Protein AF-M9YRD1-F1 (afdb_monomer)

Foldseek 3Di:
DDDDDDDPPPDDPPPPPDPVQKDWAPWDWDADPQWIKTKTKIWGQDQAWFAKKKWKKFFDDPRDRPDIDIDMDGGAGHGRMDMGIGTDPDRRGDDMDTPDIDTDDPVPPPDDPDDDD

Sequence (117 aa):
MPRILILAIMAICSMETRAEEVRLRNMELITINHQVYLQGTALNVSGRPLPTVFIDFAILKDGKVAANQTVEAHAVDPGQAWRIWLPIATKAADGFRVDRIGMTSPSLLVGDSTTKR

Secondary structure (DSSP, 8-state):
-----------------S-TTEEEEEEEEEEETTEEEEEEEEEE-SSS-EEEEEEEEEEEETTEEEEEEEEEEEEE-TT-EEEEEEEE-STT--EEEEEEEEEE-GGG---------

Mean predicted aligned error: 11.86 Å

Organism: NCBI:txid1283331

Solvent-accessible surface area (backbone atoms only — not comparable to full-atom values): 7435 Å² total; per-residue (Å²): 135,86,86,81,81,82,80,80,81,80,79,79,80,76,80,78,76,87,50,79,44,54,47,77,44,79,73,45,81,45,76,54,96,94,40,40,29,44,35,29,35,40,27,30,64,29,96,50,70,37,57,31,39,40,41,33,32,37,34,19,35,96,91,35,82,72,46,77,48,74,51,78,50,63,68,40,41,54,70,40,67,49,78,44,78,41,80,44,87,60,83,78,57,76,49,71,46,81,75,46,75,50,67,54,68,83,82,77,75,72,79,78,91,73,88,84,135

Nearest PDB structures (foldseek):
  5x74-assembly1_A  TM=6.088E-01  e=2.472E-02  Homo sapiens
  4jvf-assembly1_B  TM=5.860E-01  e=3.792E-02  Homo sapiens
  5yaw-assembly1_B  TM=6.278E-01  e=4.221E-02  Homo sapiens
  7q9r-assembly1_BBB  TM=6.320E-01  e=6.475E-02  Homo sapiens
  5ml6-assembly1_B  TM=6.160E-01  e=1.887E-01  Homo sapiens

Radius of gyration: 20.68 Å; Cα contacts (8 Å, |Δi|>4): 214; chains: 1; bounding box: 32×85×57 Å

pLDDT: mean 80.61, std 21.37, range [39.66, 97.88]

InterPro domains:
  IPR047676 FxLYD domain [NF038353] (34-94)

Structure (mmCIF, N/CA/C/O backbone):
data_AF-M9YRD1-F1
#
_entry.id   AF-M9YRD1-F1
#
loop_
_atom_site.group_PDB
_atom_site.id
_atom_site.type_symbol
_atom_site.label_atom_id
_atom_site.label_alt_id
_atom_site.label_comp_id
_atom_site.label_asym_id
_atom_site.label_entity_id
_atom_site.label_seq_id
_atom_site.pdbx_PDB_ins_code
_atom_site.Cartn_x
_atom_site.Cartn_y
_atom_site.Cartn_z
_atom_site.occupancy
_atom_site.B_iso_or_equiv
_atom_site.auth_seq_id
_atom_site.auth_comp_id
_atom_site.auth_asym_id
_atom_site.auth_atom_id
_atom_site.pdbx_PDB_model_num
ATOM 1 N N . MET A 1 1 ? -16.850 -52.879 -2.582 1.00 39.66 1 MET A N 1
ATOM 2 C CA . MET A 1 1 ? -16.860 -51.952 -3.736 1.00 39.66 1 MET A CA 1
ATOM 3 C C . MET A 1 1 ? -16.588 -50.542 -3.217 1.00 39.66 1 MET A C 1
ATOM 5 O O . MET A 1 1 ? -17.178 -50.192 -2.199 1.00 39.66 1 MET A O 1
ATOM 9 N N . PRO A 1 2 ? -15.617 -49.807 -3.787 1.00 45.12 2 PRO A N 1
ATOM 10 C CA . PRO A 1 2 ? -14.999 -48.649 -3.140 1.00 45.12 2 PRO A CA 1
ATOM 11 C C . PRO A 1 2 ? -15.851 -47.374 -3.232 1.00 45.12 2 PRO A C 1
ATOM 13 O O . PRO A 1 2 ? -16.496 -47.107 -4.243 1.00 45.12 2 PRO A O 1
ATOM 16 N N . ARG A 1 3 ? -15.822 -46.588 -2.149 1.00 46.31 3 ARG A N 1
ATOM 17 C CA . ARG A 1 3 ? -16.407 -45.246 -2.033 1.00 46.31 3 ARG A CA 1
ATOM 18 C C . ARG A 1 3 ? -15.580 -44.265 -2.866 1.00 46.31 3 ARG A C 1
ATOM 20 O O . ARG A 1 3 ? -14.415 -44.040 -2.554 1.00 46.31 3 ARG A O 1
ATOM 27 N N . ILE A 1 4 ? -16.178 -43.686 -3.903 1.00 45.88 4 ILE A N 1
ATOM 28 C CA . ILE A 1 4 ? -15.557 -42.631 -4.709 1.00 45.88 4 ILE A CA 1
ATOM 29 C C . ILE A 1 4 ? -15.839 -41.294 -4.020 1.00 45.88 4 ILE A C 1
ATOM 31 O O . ILE A 1 4 ? -16.972 -40.819 -3.990 1.00 45.88 4 ILE A O 1
ATOM 35 N N . LEU A 1 5 ? -14.797 -40.718 -3.425 1.00 45.75 5 LEU A N 1
ATOM 36 C CA . LEU A 1 5 ? -14.786 -39.358 -2.901 1.00 45.75 5 LEU A CA 1
ATOM 37 C C . LEU A 1 5 ? -14.595 -38.401 -4.090 1.00 45.75 5 LEU A C 1
ATOM 39 O O . LEU A 1 5 ? -13.498 -38.302 -4.633 1.00 45.75 5 LEU A O 1
ATOM 43 N N . ILE A 1 6 ? -15.661 -37.731 -4.529 1.00 49.47 6 ILE A N 1
ATOM 44 C CA . ILE A 1 6 ? -15.577 -36.681 -5.554 1.00 49.47 6 ILE A CA 1
ATOM 45 C C . ILE A 1 6 ? -15.108 -35.399 -4.859 1.00 49.47 6 ILE A C 1
ATOM 47 O O . ILE A 1 6 ? -15.866 -34.754 -4.137 1.00 49.47 6 ILE A O 1
ATOM 51 N N . LEU A 1 7 ? -13.835 -35.052 -5.053 1.00 49.06 7 LEU A N 1
ATOM 52 C CA . LEU A 1 7 ? -13.249 -33.793 -4.603 1.00 49.06 7 LEU A CA 1
ATOM 53 C C . LEU A 1 7 ? -13.677 -32.690 -5.586 1.00 49.06 7 LEU A C 1
ATOM 55 O O . LEU A 1 7 ? -13.161 -32.606 -6.700 1.00 49.06 7 LEU A O 1
ATOM 59 N N . ALA A 1 8 ? -14.655 -31.869 -5.206 1.00 51.16 8 ALA A N 1
ATOM 60 C CA . ALA A 1 8 ? -15.053 -30.709 -5.994 1.00 51.16 8 ALA A CA 1
ATOM 61 C C . ALA A 1 8 ? -13.992 -29.608 -5.836 1.00 51.16 8 ALA A C 1
ATOM 63 O O . ALA A 1 8 ? -13.944 -28.913 -4.822 1.00 51.16 8 ALA A O 1
ATOM 64 N N . ILE A 1 9 ? -13.117 -29.465 -6.833 1.00 51.91 9 ILE A N 1
ATOM 65 C CA . ILE A 1 9 ? -12.179 -28.344 -6.927 1.00 51.91 9 ILE A CA 1
ATOM 66 C C . ILE A 1 9 ? -12.989 -27.122 -7.368 1.00 51.91 9 ILE A C 1
ATOM 68 O O . ILE A 1 9 ? -13.241 -26.910 -8.552 1.00 51.91 9 ILE A O 1
ATOM 72 N N . MET A 1 10 ? -13.449 -26.339 -6.394 1.00 50.72 10 MET A N 1
ATOM 73 C CA . MET A 1 10 ? -14.065 -25.039 -6.633 1.00 50.72 10 MET A CA 1
ATOM 74 C C . MET A 1 10 ? -12.938 -24.048 -6.959 1.00 50.72 10 MET A C 1
ATOM 76 O O . MET A 1 10 ? -12.269 -23.524 -6.071 1.00 50.72 10 MET A O 1
ATOM 80 N N . ALA A 1 11 ? -12.672 -23.864 -8.252 1.00 50.94 11 ALA A N 1
ATOM 81 C CA . ALA A 1 11 ? -11.725 -22.876 -8.744 1.00 50.94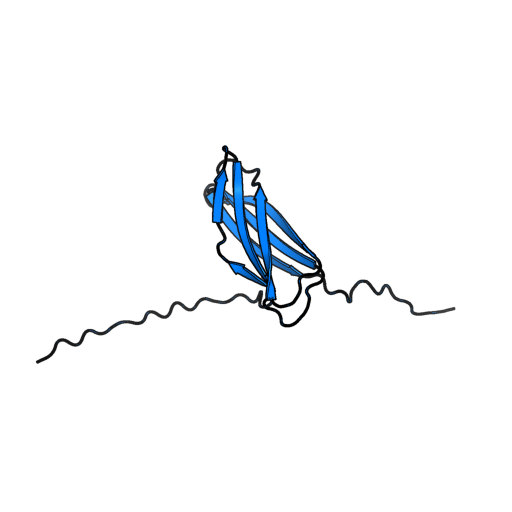 11 ALA A CA 1
ATOM 82 C C . ALA A 1 11 ? -12.260 -21.470 -8.435 1.00 50.94 11 ALA A C 1
ATOM 84 O O . ALA A 1 11 ? -13.216 -21.002 -9.051 1.00 50.94 11 ALA A O 1
ATOM 85 N N . ILE A 1 12 ? -11.651 -20.799 -7.459 1.00 52.44 12 ILE A N 1
ATOM 86 C CA . ILE A 1 12 ? -11.872 -19.374 -7.222 1.00 52.44 12 ILE A CA 1
ATOM 87 C C . ILE A 1 12 ? -11.152 -18.639 -8.356 1.00 52.44 12 ILE A C 1
ATOM 89 O O . ILE A 1 12 ? -9.928 -18.519 -8.355 1.00 52.44 12 ILE A O 1
ATOM 93 N N . CYS A 1 13 ? -11.908 -18.186 -9.357 1.00 40.62 13 CYS A N 1
ATOM 94 C CA . CYS A 1 13 ? -11.428 -17.214 -10.333 1.00 40.62 13 CYS A CA 1
ATOM 95 C C . CYS A 1 13 ? -11.156 -15.891 -9.606 1.00 40.62 13 CYS A C 1
ATOM 97 O O . CYS A 1 13 ? -12.056 -15.071 -9.431 1.00 40.62 13 CYS A O 1
ATOM 99 N N . SER A 1 14 ? -9.912 -15.680 -9.181 1.00 42.3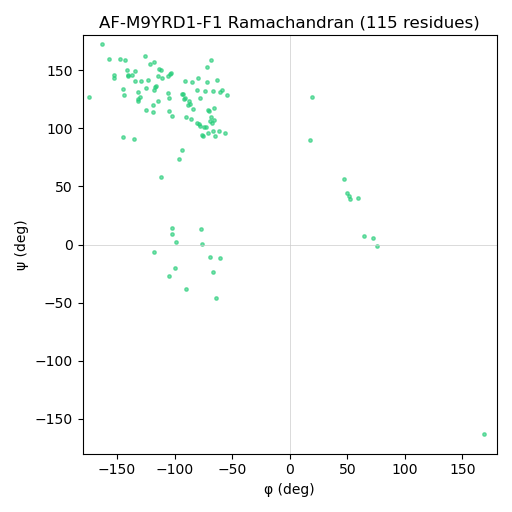1 14 SER A N 1
ATOM 100 C CA . SER A 1 14 ? -9.425 -14.352 -8.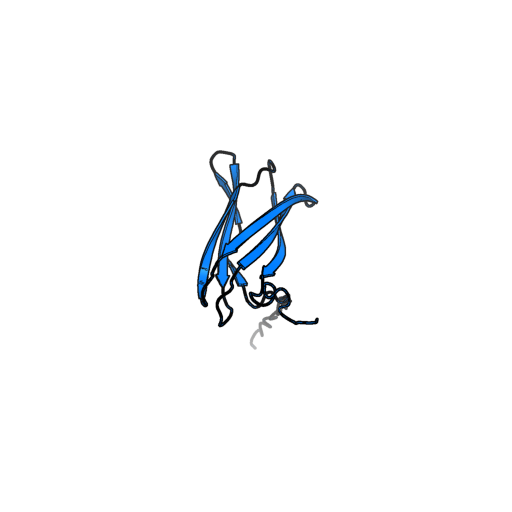819 1.00 42.31 14 SER A CA 1
ATOM 101 C C . SER A 1 14 ? -9.375 -13.509 -10.091 1.00 42.31 14 SER A C 1
ATOM 103 O O . SER A 1 14 ? -8.514 -13.709 -10.944 1.00 42.31 14 SER A O 1
ATOM 105 N N . MET A 1 15 ? -10.332 -12.597 -10.252 1.00 39.91 15 MET A N 1
ATOM 106 C CA . MET A 1 15 ? -10.266 -11.556 -11.275 1.00 39.91 15 MET A CA 1
ATOM 107 C C . MET A 1 15 ? -9.112 -10.610 -10.921 1.00 39.91 15 MET A C 1
ATOM 109 O O . MET A 1 15 ? -9.253 -9.736 -10.070 1.00 39.91 15 MET A O 1
ATOM 113 N N . GLU A 1 16 ? -7.955 -10.818 -11.547 1.00 40.44 16 GLU A N 1
ATOM 114 C CA . GLU A 1 16 ? -6.811 -9.910 -11.470 1.00 40.44 16 GLU A CA 1
ATOM 115 C C . GLU A 1 16 ? -7.135 -8.632 -12.257 1.00 40.44 16 GLU A C 1
ATOM 117 O O . GLU A 1 16 ? -7.004 -8.562 -13.479 1.00 40.44 16 GLU A O 1
ATOM 122 N N . THR A 1 17 ? -7.597 -7.595 -11.564 1.00 41.38 17 THR A N 1
ATOM 123 C CA . THR A 1 17 ? -7.657 -6.246 -12.127 1.00 41.38 17 THR A CA 1
ATOM 124 C C . THR A 1 17 ? -6.228 -5.719 -12.275 1.00 41.38 17 THR A C 1
ATOM 126 O O . THR A 1 17 ? -5.494 -5.565 -11.301 1.00 41.38 17 THR A O 1
ATOM 129 N N . ARG A 1 18 ? -5.810 -5.495 -13.527 1.00 46.12 18 ARG A N 1
ATOM 130 C CA . ARG A 1 18 ? -4.444 -5.133 -13.937 1.00 46.12 18 ARG A CA 1
ATOM 131 C C . ARG A 1 18 ? -3.914 -3.871 -13.241 1.00 46.12 18 ARG A C 1
ATOM 133 O O . ARG A 1 18 ? -4.084 -2.760 -13.730 1.00 46.12 18 ARG A O 1
ATOM 140 N N . ALA A 1 19 ? -3.173 -4.092 -12.160 1.00 55.22 19 ALA A N 1
ATOM 141 C CA . ALA A 1 19 ? -2.030 -3.296 -11.722 1.00 55.22 19 ALA A CA 1
ATOM 142 C C . ALA A 1 19 ? -0.765 -4.161 -11.890 1.00 55.22 19 ALA A C 1
ATOM 144 O O . ALA A 1 19 ? -0.081 -4.481 -10.923 1.00 55.22 19 ALA A O 1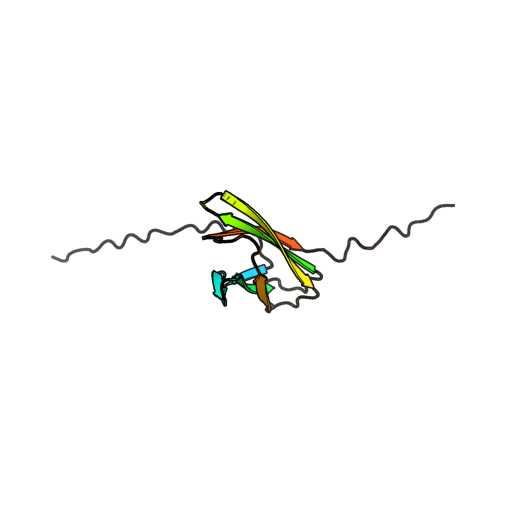
ATOM 145 N N . GLU A 1 20 ? -0.496 -4.625 -13.118 1.00 75.44 20 GLU A N 1
ATOM 146 C CA . GLU A 1 20 ? 0.501 -5.681 -13.403 1.00 75.44 20 GLU A CA 1
ATOM 147 C C . GLU A 1 20 ? 1.940 -5.328 -12.996 1.00 75.44 20 GLU A C 1
ATOM 149 O O . GLU A 1 20 ? 2.796 -6.204 -12.973 1.00 75.44 20 GLU A O 1
ATOM 154 N N . GLU A 1 21 ? 2.215 -4.068 -12.659 1.00 89.94 21 GLU A N 1
ATOM 155 C CA . GLU A 1 21 ? 3.562 -3.557 -12.406 1.00 89.94 21 GLU A CA 1
ATOM 156 C C . GLU A 1 21 ? 3.915 -3.448 -10.922 1.00 89.94 21 GLU A C 1
ATOM 158 O O . GLU A 1 21 ? 5.095 -3.466 -10.576 1.00 89.94 21 GLU A O 1
ATOM 163 N N . VAL A 1 22 ? 2.922 -3.403 -10.027 1.00 94.31 22 VAL A N 1
ATOM 164 C CA . VAL A 1 22 ? 3.149 -3.329 -8.579 1.00 94.31 22 VAL A CA 1
ATOM 165 C C . VAL A 1 22 ? 2.286 -4.353 -7.862 1.00 94.31 22 VAL A C 1
ATOM 167 O O . VAL A 1 22 ? 1.063 -4.342 -7.954 1.00 94.31 22 VAL A O 1
ATOM 170 N N . ARG A 1 23 ? 2.929 -5.220 -7.080 1.00 95.31 23 ARG A N 1
ATOM 171 C CA . ARG A 1 23 ? 2.254 -6.227 -6.260 1.00 95.31 23 ARG A CA 1
ATOM 172 C C . ARG A 1 23 ? 2.277 -5.823 -4.794 1.00 95.31 23 ARG A C 1
ATOM 174 O O . ARG A 1 23 ? 3.351 -5.639 -4.227 1.00 95.31 23 ARG A O 1
ATOM 181 N N . LEU A 1 24 ? 1.106 -5.779 -4.167 1.00 96.06 24 LEU A N 1
ATOM 182 C CA . LEU A 1 24 ? 0.963 -5.577 -2.725 1.00 96.06 24 LEU A CA 1
ATOM 183 C C . LEU A 1 24 ? 0.938 -6.924 -1.993 1.00 96.06 24 LEU A C 1
ATOM 185 O O . LEU A 1 24 ? 0.365 -7.897 -2.486 1.00 96.06 24 LEU A O 1
ATOM 189 N N . ARG A 1 25 ? 1.577 -6.998 -0.825 1.00 95.38 25 ARG A N 1
ATOM 190 C CA . ARG A 1 25 ? 1.658 -8.198 0.020 1.00 95.38 25 ARG A CA 1
ATOM 191 C C . ARG A 1 25 ? 1.545 -7.823 1.490 1.00 95.38 25 ARG A C 1
ATOM 193 O O . ARG A 1 25 ? 2.013 -6.758 1.891 1.00 95.38 25 ARG A O 1
ATOM 200 N N . ASN A 1 26 ? 0.993 -8.742 2.284 1.00 95.88 26 ASN A N 1
ATOM 201 C CA . ASN A 1 26 ? 0.904 -8.635 3.744 1.00 95.88 26 ASN A CA 1
ATOM 202 C C . ASN A 1 26 ? 0.289 -7.299 4.202 1.00 95.88 26 ASN A C 1
ATOM 204 O O . ASN A 1 26 ? 0.808 -6.657 5.110 1.00 95.88 26 ASN A O 1
ATOM 208 N N . MET A 1 27 ? -0.762 -6.852 3.506 1.00 97.12 27 MET A N 1
ATOM 209 C CA . MET A 1 27 ? -1.448 -5.602 3.825 1.00 97.12 27 MET A CA 1
ATOM 210 C C . MET A 1 27 ? -2.373 -5.811 5.025 1.00 97.12 27 MET A C 1
ATOM 212 O O . MET A 1 27 ? -3.221 -6.701 4.989 1.00 97.12 27 MET A O 1
ATOM 216 N N . GLU A 1 28 ? -2.229 -4.994 6.065 1.00 96.00 28 GLU A N 1
ATOM 217 C CA . GLU A 1 28 ? -2.954 -5.158 7.327 1.00 96.00 28 GLU A CA 1
ATOM 218 C C . GLU A 1 28 ? -3.133 -3.819 8.055 1.00 96.00 28 GLU A C 1
ATOM 220 O O . GLU A 1 28 ? -2.243 -2.964 8.033 1.00 96.00 28 GLU A O 1
ATOM 225 N N . LEU A 1 29 ? -4.268 -3.657 8.742 1.00 95.19 29 LEU A N 1
ATOM 226 C CA . LEU A 1 29 ? -4.434 -2.620 9.756 1.00 95.19 29 LEU A CA 1
ATOM 227 C C . LEU A 1 29 ? -3.965 -3.141 11.112 1.00 95.19 29 LEU A C 1
ATOM 229 O O . LEU A 1 29 ? -4.490 -4.129 11.617 1.00 95.19 29 LEU A O 1
ATOM 233 N N . ILE A 1 30 ? -3.025 -2.439 11.729 1.00 94.62 30 ILE A N 1
ATOM 234 C CA . ILE A 1 30 ? -2.521 -2.761 13.064 1.00 94.62 30 ILE A CA 1
ATOM 235 C C . ILE A 1 30 ? -2.736 -1.590 14.014 1.00 94.62 30 ILE A C 1
ATOM 237 O O . ILE A 1 30 ? -2.796 -0.436 13.594 1.00 94.62 30 ILE A O 1
ATOM 241 N N . THR A 1 31 ? -2.815 -1.877 15.312 1.00 93.12 31 THR A N 1
ATOM 242 C CA . THR A 1 31 ? -2.898 -0.849 16.356 1.00 93.12 31 THR A CA 1
ATOM 243 C C . THR A 1 31 ? -1.646 -0.887 17.220 1.00 93.12 31 THR A C 1
ATOM 245 O O . THR A 1 31 ? -1.330 -1.917 17.809 1.00 93.12 31 THR A O 1
ATOM 248 N N . ILE A 1 32 ? -0.949 0.245 17.322 1.00 91.56 32 ILE A N 1
ATOM 249 C CA . ILE A 1 32 ? 0.238 0.426 18.167 1.00 91.56 32 ILE A CA 1
ATOM 250 C C . ILE A 1 32 ? 0.033 1.701 18.979 1.00 91.56 32 ILE A C 1
ATOM 252 O O . ILE A 1 32 ? -0.244 2.749 18.406 1.00 91.56 32 ILE A O 1
ATOM 256 N N . ASN A 1 33 ? 0.168 1.634 20.306 1.00 91.19 33 ASN A N 1
ATOM 257 C CA . ASN A 1 33 ? 0.033 2.796 21.198 1.00 91.19 33 ASN A CA 1
ATOM 258 C C . ASN A 1 33 ? -1.246 3.621 20.940 1.00 91.19 33 ASN A C 1
ATOM 260 O O . ASN A 1 33 ? -1.201 4.845 20.869 1.00 91.19 33 ASN A O 1
ATOM 264 N N . HIS A 1 34 ? -2.387 2.940 20.770 1.00 88.50 34 HIS A N 1
ATOM 265 C CA . HIS A 1 34 ? -3.698 3.538 20.455 1.00 88.50 34 HIS A CA 1
ATOM 266 C C . HIS A 1 34 ? -3.803 4.251 19.094 1.00 88.50 34 HIS A C 1
ATOM 268 O O . HIS A 1 34 ? -4.836 4.853 18.802 1.00 88.50 34 HIS A O 1
ATOM 274 N N . GLN A 1 35 ? -2.779 4.149 18.248 1.00 90.81 35 GLN A N 1
ATOM 275 C CA . GLN A 1 35 ? -2.762 4.671 16.889 1.00 90.81 35 GLN A CA 1
ATOM 276 C C . GLN A 1 35 ? -2.900 3.515 15.892 1.00 90.81 35 GLN A C 1
ATOM 278 O O . GLN A 1 35 ? -2.195 2.508 15.983 1.00 90.81 35 GLN A O 1
ATOM 283 N N . VAL A 1 36 ? -3.820 3.657 14.936 1.00 93.50 36 VAL A N 1
ATOM 284 C CA . VAL A 1 36 ? -3.997 2.683 13.851 1.00 93.50 36 VAL A CA 1
ATOM 285 C C . VAL A 1 36 ? -3.018 3.004 12.725 1.00 93.50 36 VAL A C 1
ATOM 287 O O . VAL A 1 36 ? -2.812 4.175 12.389 1.00 93.50 36 VAL A O 1
ATOM 290 N N . TYR A 1 37 ? -2.434 1.966 12.136 1.00 95.12 37 TYR A N 1
ATOM 291 C CA . TYR A 1 37 ? -1.557 2.040 10.973 1.00 95.12 37 TYR A CA 1
ATOM 292 C C . TYR A 1 37 ? -2.022 1.058 9.906 1.00 95.12 37 TYR A C 1
ATOM 294 O O . TYR A 1 37 ? -2.365 -0.077 10.225 1.00 95.12 37 TYR A O 1
ATOM 302 N N . LEU A 1 38 ? -1.957 1.467 8.642 1.00 96.56 38 LEU A N 1
ATOM 303 C CA . LEU A 1 38 ? -1.939 0.544 7.515 1.00 96.56 38 LEU A CA 1
ATOM 304 C C . LEU A 1 38 ? -0.483 0.176 7.231 1.00 96.56 38 LEU A C 1
ATOM 306 O O . LEU A 1 38 ? 0.339 1.050 6.936 1.00 96.56 38 LEU A O 1
ATOM 310 N N . GLN A 1 39 ? -0.167 -1.111 7.321 1.00 96.81 39 GLN A N 1
ATOM 311 C CA . GLN A 1 39 ? 1.146 -1.637 6.975 1.00 96.81 39 GLN A CA 1
ATOM 312 C C . GLN A 1 39 ? 1.074 -2.632 5.823 1.00 96.81 39 GLN A C 1
ATOM 314 O O . GLN A 1 39 ? 0.041 -3.251 5.585 1.00 96.81 39 GLN A O 1
ATOM 319 N N . GLY A 1 40 ? 2.198 -2.808 5.137 1.00 97.00 40 GLY A N 1
ATOM 320 C CA . GLY A 1 40 ? 2.393 -3.896 4.191 1.00 97.00 40 GLY A CA 1
ATOM 321 C C . GLY A 1 40 ? 3.641 -3.700 3.350 1.00 97.00 40 GLY A C 1
ATOM 322 O O . GLY A 1 40 ? 4.538 -2.930 3.698 1.00 97.00 40 GLY A O 1
ATOM 323 N N . THR A 1 41 ? 3.736 -4.429 2.247 1.00 97.56 41 THR A N 1
ATOM 324 C CA . THR A 1 41 ? 4.867 -4.343 1.319 1.00 97.56 41 THR A CA 1
ATOM 325 C C . THR A 1 41 ? 4.357 -4.216 -0.101 1.00 97.56 41 THR A C 1
ATOM 327 O O . THR A 1 41 ? 3.518 -5.004 -0.533 1.00 97.56 41 THR A O 1
ATOM 330 N N . ALA A 1 42 ? 4.895 -3.254 -0.835 1.00 96.75 42 ALA A N 1
ATOM 331 C CA . ALA A 1 42 ? 4.709 -3.144 -2.269 1.00 96.75 42 ALA A CA 1
ATOM 332 C C . ALA A 1 42 ? 5.992 -3.579 -2.982 1.00 96.75 42 ALA A C 1
ATOM 334 O O . ALA A 1 42 ? 7.090 -3.393 -2.465 1.00 96.75 42 ALA A O 1
ATOM 335 N N . LEU A 1 43 ? 5.846 -4.215 -4.139 1.00 96.25 43 LEU A N 1
ATOM 336 C CA . LEU A 1 43 ? 6.935 -4.772 -4.935 1.00 96.25 43 LEU A CA 1
ATOM 337 C C . LEU A 1 43 ? 6.756 -4.336 -6.382 1.00 96.25 43 LEU A C 1
ATOM 339 O O . LEU A 1 43 ? 5.713 -4.633 -6.965 1.00 96.25 43 LEU A O 1
ATOM 343 N N . ASN A 1 44 ? 7.773 -3.709 -6.970 1.00 95.50 44 ASN A N 1
ATOM 344 C CA . ASN A 1 44 ? 7.818 -3.506 -8.411 1.00 95.50 44 ASN A CA 1
ATOM 345 C C . ASN A 1 44 ? 8.037 -4.869 -9.081 1.00 95.50 44 ASN A C 1
ATOM 347 O O . ASN A 1 44 ? 9.115 -5.453 -9.006 1.00 95.50 44 ASN A O 1
ATOM 351 N N . VAL A 1 45 ? 6.984 -5.395 -9.697 1.00 95.81 45 VAL A N 1
ATOM 352 C CA . VAL A 1 45 ? 7.013 -6.644 -10.469 1.00 95.81 45 VAL A CA 1
ATOM 353 C C . VAL A 1 45 ? 7.125 -6.381 -11.970 1.00 95.81 45 VAL A C 1
ATOM 355 O O . VAL A 1 45 ? 7.135 -7.326 -12.757 1.00 95.81 45 VAL A O 1
ATOM 358 N N . SER A 1 46 ? 7.226 -5.114 -12.377 1.00 90.06 46 SER A N 1
ATOM 359 C CA . SER A 1 46 ? 7.541 -4.769 -13.755 1.00 90.06 46 SER A CA 1
ATOM 360 C C . SER A 1 46 ? 9.008 -5.081 -14.066 1.00 90.06 46 SER A C 1
ATOM 362 O O . SER A 1 46 ? 9.881 -5.052 -13.198 1.00 90.06 46 SER A O 1
ATOM 364 N N . GLY A 1 47 ? 9.299 -5.359 -15.336 1.00 91.94 47 GLY A N 1
ATOM 365 C CA . GLY A 1 47 ? 10.670 -5.543 -15.818 1.00 91.94 47 GLY A CA 1
ATOM 366 C C . GLY A 1 47 ? 11.454 -4.237 -16.000 1.00 91.94 47 GLY A C 1
ATOM 367 O O . GLY A 1 47 ? 12.472 -4.257 -16.687 1.00 91.94 47 GLY A O 1
ATOM 368 N N . ARG A 1 48 ? 10.977 -3.097 -15.473 1.00 92.00 48 ARG A N 1
ATOM 369 C CA . ARG A 1 48 ? 11.589 -1.771 -15.672 1.00 92.00 48 ARG A CA 1
ATOM 370 C C . ARG A 1 48 ? 11.515 -0.881 -14.415 1.00 92.00 48 ARG A C 1
ATOM 372 O O . ARG A 1 48 ? 10.687 -1.132 -13.542 1.00 92.00 48 ARG A O 1
ATOM 379 N N . PRO A 1 49 ? 12.374 0.144 -14.288 1.00 93.31 49 PRO A N 1
ATOM 380 C CA . PRO A 1 49 ? 12.262 1.106 -13.196 1.00 93.31 49 PRO A CA 1
ATOM 381 C C . PRO A 1 49 ? 10.948 1.895 -13.273 1.00 93.31 49 PRO A C 1
ATOM 383 O O . PRO A 1 49 ? 10.510 2.281 -14.362 1.00 93.31 49 PRO A O 1
ATOM 386 N N . LEU A 1 50 ? 10.342 2.165 -12.117 1.00 92.69 50 LEU A N 1
ATOM 387 C CA . LEU A 1 50 ? 9.162 3.017 -11.973 1.00 92.69 50 LEU A CA 1
ATOM 388 C C . LEU A 1 50 ? 9.588 4.373 -11.380 1.00 92.69 50 LEU A C 1
ATOM 390 O O . LEU A 1 50 ? 10.041 4.405 -10.234 1.00 92.69 50 LEU A O 1
ATOM 394 N N . PRO A 1 51 ? 9.461 5.498 -12.116 1.00 91.06 51 PRO A N 1
ATOM 395 C CA . PRO A 1 51 ? 9.942 6.800 -11.642 1.00 91.06 51 PRO A CA 1
ATOM 396 C C . PRO A 1 51 ? 9.213 7.294 -10.396 1.00 91.06 51 PRO A C 1
ATOM 398 O O . PRO A 1 51 ? 9.851 7.729 -9.442 1.00 91.06 51 PRO A O 1
ATOM 401 N N . THR A 1 52 ? 7.886 7.188 -10.406 1.00 93.31 52 THR A N 1
ATOM 402 C CA . THR A 1 52 ? 7.026 7.482 -9.263 1.00 93.31 52 THR A CA 1
ATOM 403 C C . THR A 1 52 ? 5.850 6.521 -9.285 1.00 93.31 52 THR A C 1
ATOM 405 O O . THR A 1 52 ? 5.230 6.339 -10.334 1.00 93.31 52 THR A O 1
ATOM 408 N N . VAL A 1 53 ? 5.534 5.933 -8.135 1.00 94.56 53 VAL A N 1
ATOM 409 C CA . VAL A 1 53 ? 4.375 5.073 -7.895 1.00 94.56 53 VAL A CA 1
ATOM 410 C C . VAL A 1 53 ? 3.491 5.732 -6.847 1.00 94.56 53 VAL A C 1
ATOM 412 O O . VAL A 1 53 ? 3.985 6.112 -5.791 1.00 94.56 53 VAL A O 1
ATOM 415 N N . PHE A 1 54 ? 2.188 5.791 -7.110 1.00 94.81 54 PHE A N 1
ATOM 416 C CA . PHE A 1 54 ? 1.167 6.201 -6.149 1.00 94.81 54 PHE A CA 1
ATOM 417 C C . PHE A 1 54 ? 0.229 5.037 -5.868 1.00 94.81 54 PHE A C 1
ATOM 419 O O . PHE A 1 54 ? -0.213 4.360 -6.799 1.00 94.81 54 PHE A O 1
ATOM 426 N N . ILE A 1 55 ? -0.113 4.824 -4.603 1.00 95.19 55 ILE A N 1
ATOM 427 C CA . ILE A 1 55 ? -1.147 3.870 -4.208 1.00 95.19 55 ILE A CA 1
ATOM 428 C C . ILE A 1 55 ? -2.175 4.619 -3.369 1.00 95.19 55 ILE A C 1
ATOM 430 O O . ILE A 1 55 ? -1.853 5.104 -2.283 1.00 95.19 55 ILE A O 1
ATOM 434 N N . ASP A 1 56 ? -3.398 4.696 -3.884 1.00 95.25 56 ASP A N 1
ATOM 435 C CA . ASP A 1 56 ? -4.531 5.311 -3.207 1.00 95.25 56 ASP A CA 1
ATOM 436 C C . ASP A 1 56 ? -5.316 4.249 -2.441 1.00 95.25 56 ASP A C 1
ATOM 438 O O . ASP A 1 56 ? -5.724 3.216 -2.987 1.00 95.25 56 ASP A O 1
ATOM 442 N N . PHE A 1 57 ? -5.564 4.539 -1.173 1.00 95.75 57 PHE A N 1
ATOM 443 C CA . PHE A 1 57 ? -6.335 3.723 -0.257 1.00 95.75 57 PHE A CA 1
ATOM 444 C C . PHE A 1 57 ? -7.587 4.466 0.197 1.00 95.75 57 PHE A C 1
ATOM 446 O O . PHE A 1 57 ? -7.509 5.616 0.632 1.00 95.75 57 PHE A O 1
ATOM 453 N N . ALA A 1 58 ? -8.715 3.763 0.200 1.00 96.38 58 ALA A N 1
ATOM 454 C CA . ALA A 1 58 ? -9.877 4.132 0.992 1.00 96.38 58 ALA A CA 1
ATOM 455 C C . ALA A 1 58 ? -9.794 3.438 2.353 1.00 96.38 58 ALA A C 1
ATOM 457 O O . ALA A 1 58 ? -9.671 2.215 2.437 1.00 96.38 58 ALA A O 1
ATOM 458 N N . ILE A 1 59 ? -9.884 4.215 3.425 1.00 96.69 59 ILE A N 1
ATOM 459 C CA . ILE A 1 59 ? -9.968 3.732 4.802 1.00 96.69 59 ILE A CA 1
ATOM 460 C C . ILE A 1 59 ? -11.434 3.612 5.180 1.00 96.69 59 ILE A C 1
ATOM 462 O O . ILE A 1 59 ? -12.207 4.557 5.001 1.00 96.69 59 ILE A O 1
ATOM 466 N N . LEU A 1 60 ? -11.804 2.455 5.718 1.00 96.25 60 LEU A N 1
ATOM 467 C CA . LEU A 1 60 ? -13.176 2.120 6.057 1.00 96.25 60 LEU A CA 1
ATOM 468 C C . LEU A 1 60 ? -13.425 2.230 7.562 1.00 96.25 60 LEU A C 1
ATOM 470 O O . LEU A 1 60 ? -12.532 2.008 8.385 1.00 96.25 60 LEU A O 1
ATOM 474 N N . LYS A 1 61 ? -14.660 2.601 7.888 1.00 94.94 61 LYS A N 1
ATOM 475 C CA . LYS A 1 61 ? -15.246 2.509 9.218 1.00 94.94 61 LYS A CA 1
ATOM 476 C C . LYS A 1 61 ? -16.720 2.161 9.084 1.00 94.94 61 LYS A C 1
ATOM 478 O O . LYS A 1 61 ? -17.436 2.832 8.336 1.00 94.94 61 LYS A O 1
ATOM 483 N N . ASP A 1 62 ? -17.166 1.132 9.792 1.00 95.06 62 ASP A N 1
ATOM 484 C CA . ASP A 1 62 ? -18.542 0.635 9.752 1.00 95.06 62 ASP A CA 1
ATOM 485 C C . ASP A 1 62 ? -18.995 0.354 8.301 1.00 95.06 62 ASP 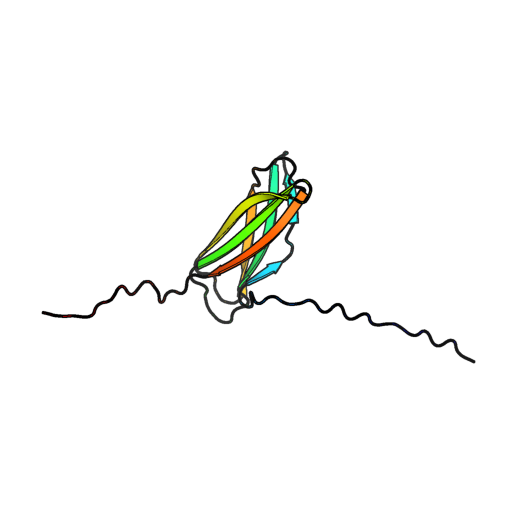A C 1
ATOM 487 O O . ASP A 1 62 ? -20.108 0.683 7.882 1.00 95.06 62 ASP A O 1
ATOM 491 N N . GLY A 1 63 ? -18.075 -0.185 7.489 1.00 91.38 63 GLY A N 1
ATOM 492 C CA . GLY A 1 63 ? -18.292 -0.493 6.071 1.00 91.38 63 GLY A CA 1
ATOM 493 C C . GLY A 1 63 ? -18.373 0.715 5.125 1.00 91.38 63 GLY A C 1
ATOM 494 O O . GLY A 1 63 ? -18.647 0.535 3.938 1.00 91.38 63 GLY A O 1
ATOM 495 N N . LYS A 1 64 ? -18.138 1.943 5.603 1.00 95.00 64 LYS A N 1
ATOM 496 C CA . LYS A 1 64 ? -18.168 3.176 4.796 1.00 95.00 64 LYS A CA 1
ATOM 497 C C . LYS A 1 64 ? -16.783 3.787 4.660 1.00 95.00 64 LYS A C 1
ATOM 499 O O . LYS A 1 64 ? -15.967 3.685 5.569 1.00 95.00 64 LYS A O 1
ATOM 504 N N . VAL A 1 65 ? -16.536 4.477 3.546 1.00 95.31 65 VAL A N 1
ATOM 505 C CA . VAL A 1 65 ? -15.303 5.254 3.365 1.00 95.31 65 VAL A CA 1
ATOM 506 C C . VAL A 1 65 ? -15.288 6.409 4.363 1.00 95.31 65 VAL A C 1
ATOM 508 O O . VAL A 1 65 ? -16.154 7.281 4.330 1.00 95.31 65 VAL A O 1
ATOM 511 N N . ALA A 1 66 ? -14.304 6.393 5.255 1.00 93.62 66 ALA A N 1
ATOM 512 C CA . ALA A 1 66 ? -14.108 7.391 6.297 1.00 93.62 66 ALA A CA 1
ATOM 513 C C . ALA A 1 66 ? -12.953 8.351 5.983 1.00 93.62 66 ALA A C 1
ATOM 515 O O . ALA A 1 66 ? -12.963 9.489 6.447 1.00 93.62 66 ALA A O 1
ATOM 516 N N . ALA A 1 67 ? -11.959 7.908 5.210 1.00 92.81 67 ALA A N 1
ATOM 517 C CA . ALA A 1 67 ? -10.872 8.752 4.720 1.00 92.81 67 ALA A CA 1
ATOM 518 C C . ALA A 1 67 ? -10.242 8.155 3.457 1.00 92.81 67 ALA A C 1
ATOM 520 O O . ALA A 1 67 ? -10.317 6.948 3.249 1.00 92.81 67 ALA A O 1
ATOM 521 N N . ASN A 1 68 ? -9.557 8.991 2.679 1.00 94.31 68 ASN A N 1
ATOM 522 C CA . ASN A 1 68 ? -8.689 8.560 1.586 1.00 94.31 68 ASN A CA 1
ATOM 523 C C . ASN A 1 68 ? -7.243 8.918 1.923 1.00 94.31 68 ASN A C 1
ATOM 525 O O . ASN A 1 68 ? -6.989 9.937 2.569 1.00 94.31 68 ASN A O 1
ATOM 529 N N . GLN A 1 69 ? -6.310 8.072 1.512 1.00 94.69 69 GLN A N 1
ATOM 530 C CA . GLN A 1 69 ? -4.884 8.234 1.764 1.00 94.69 69 GLN A CA 1
ATOM 531 C C . GLN A 1 69 ? -4.091 7.813 0.534 1.00 94.69 69 GLN A C 1
ATOM 533 O O . GLN A 1 69 ? -4.465 6.856 -0.136 1.00 94.69 69 GLN A O 1
ATOM 538 N N . THR A 1 70 ? -2.969 8.476 0.286 1.00 94.75 70 THR A N 1
ATOM 539 C CA . THR A 1 70 ? -2.062 8.130 -0.810 1.00 94.75 70 THR A CA 1
ATOM 540 C C . THR A 1 70 ? -0.674 7.894 -0.242 1.00 94.75 70 THR A C 1
ATOM 542 O O . THR A 1 70 ? -0.194 8.675 0.579 1.00 94.75 70 THR A O 1
ATOM 545 N N . VAL A 1 71 ? -0.025 6.819 -0.683 1.00 95.06 71 VAL A N 1
ATOM 546 C CA . VAL A 1 71 ? 1.409 6.605 -0.456 1.00 95.06 71 VAL A CA 1
ATOM 547 C C . VAL A 1 71 ? 2.154 6.726 -1.772 1.00 95.06 71 VAL A C 1
ATOM 549 O O . VAL A 1 71 ? 1.660 6.291 -2.814 1.00 95.06 71 VAL A O 1
ATOM 552 N N . GLU A 1 72 ? 3.348 7.301 -1.704 1.00 94.88 72 GLU A N 1
ATOM 553 C CA . GLU A 1 72 ? 4.202 7.559 -2.856 1.00 94.88 72 GLU A CA 1
ATOM 554 C C . GLU A 1 72 ? 5.567 6.896 -2.664 1.00 94.88 72 GLU A C 1
ATOM 556 O O . GLU A 1 72 ? 6.111 6.865 -1.557 1.00 94.88 72 GLU A O 1
ATOM 561 N N . ALA A 1 73 ? 6.110 6.344 -3.745 1.00 95.00 73 ALA A N 1
ATOM 562 C CA . ALA A 1 73 ? 7.478 5.849 -3.810 1.00 95.00 73 ALA A CA 1
ATOM 563 C C . ALA A 1 73 ? 8.134 6.323 -5.107 1.00 95.00 73 ALA A C 1
ATOM 565 O O . ALA A 1 73 ? 7.501 6.320 -6.163 1.00 95.00 73 ALA A O 1
ATOM 566 N N . HIS A 1 74 ? 9.408 6.699 -5.030 1.00 94.69 74 HIS A N 1
ATOM 567 C CA . HIS A 1 74 ? 10.177 7.217 -6.158 1.00 94.69 74 HIS A CA 1
ATOM 568 C C . HIS A 1 74 ? 11.300 6.266 -6.544 1.00 94.69 74 HIS A C 1
ATOM 570 O O . HIS A 1 74 ? 11.852 5.592 -5.675 1.00 94.69 74 HIS A O 1
ATOM 576 N N . ALA A 1 75 ? 11.658 6.282 -7.828 1.00 93.88 75 ALA A N 1
ATOM 577 C CA . ALA A 1 75 ? 12.789 5.556 -8.397 1.00 93.88 75 ALA A CA 1
ATOM 578 C C . ALA A 1 75 ? 12.839 4.093 -7.922 1.00 93.88 75 ALA A C 1
ATOM 580 O O . ALA A 1 75 ? 13.810 3.655 -7.313 1.00 93.88 75 ALA A O 1
ATOM 581 N N . VAL A 1 76 ? 11.750 3.357 -8.161 1.00 95.31 76 VAL A N 1
ATOM 582 C CA . VAL A 1 76 ? 11.621 1.967 -7.722 1.00 95.31 76 VAL A CA 1
ATOM 583 C C . VAL A 1 76 ? 12.139 1.036 -8.813 1.00 95.31 76 VAL A C 1
ATOM 585 O O . VAL A 1 76 ? 11.503 0.873 -9.857 1.00 95.31 76 VAL A O 1
ATOM 588 N N . ASP A 1 77 ? 13.271 0.393 -8.568 1.00 96.44 77 ASP A N 1
ATOM 589 C CA . ASP A 1 77 ? 13.911 -0.523 -9.509 1.00 96.44 77 ASP A CA 1
ATOM 590 C C . ASP A 1 77 ? 13.106 -1.821 -9.723 1.00 96.44 77 ASP A C 1
ATOM 592 O O . ASP A 1 77 ? 12.280 -2.195 -8.880 1.00 96.44 77 ASP A O 1
ATOM 596 N N . PRO A 1 78 ? 13.317 -2.540 -10.844 1.00 96.31 78 PRO A N 1
ATOM 597 C CA . PRO A 1 78 ? 12.709 -3.849 -11.071 1.00 96.31 78 PRO A CA 1
ATOM 598 C C . PRO A 1 78 ? 13.006 -4.812 -9.918 1.00 96.31 78 PRO A C 1
ATOM 600 O O . PRO A 1 78 ? 14.159 -5.000 -9.532 1.00 96.31 78 PRO A O 1
ATOM 603 N N . GLY A 1 79 ? 11.973 -5.448 -9.367 1.00 96.38 79 GLY A N 1
ATOM 604 C CA . GLY A 1 79 ? 12.113 -6.376 -8.244 1.00 96.38 79 GLY A CA 1
ATOM 605 C C . GLY A 1 79 ? 12.341 -5.708 -6.883 1.00 96.38 79 GLY A C 1
ATOM 606 O O . GLY A 1 79 ? 12.411 -6.415 -5.876 1.00 96.38 79 GLY A O 1
ATOM 607 N N . GLN A 1 80 ? 12.420 -4.376 -6.813 1.00 97.88 80 GLN A N 1
ATOM 608 C CA . GLN A 1 80 ? 12.558 -3.666 -5.547 1.00 97.88 80 GLN A CA 1
ATOM 609 C C . GLN A 1 80 ? 11.236 -3.668 -4.775 1.00 97.88 80 GLN A C 1
ATOM 611 O O . GLN A 1 80 ? 10.167 -3.349 -5.306 1.00 97.88 80 GLN A O 1
ATOM 616 N N . ALA A 1 81 ? 11.328 -4.003 -3.489 1.00 96.81 81 ALA A N 1
ATOM 617 C CA . ALA A 1 81 ? 10.230 -3.905 -2.543 1.00 96.81 81 ALA A CA 1
ATOM 618 C C . ALA A 1 81 ? 10.399 -2.693 -1.621 1.00 96.81 81 ALA A C 1
ATOM 620 O O . ALA A 1 81 ? 11.516 -2.351 -1.232 1.00 96.81 81 ALA A O 1
ATOM 621 N N . TRP A 1 82 ? 9.285 -2.087 -1.217 1.00 97.19 82 TRP A N 1
ATOM 622 C CA . TRP A 1 82 ? 9.255 -1.032 -0.210 1.00 97.19 82 TRP A CA 1
ATOM 623 C C . TRP A 1 82 ? 8.142 -1.266 0.809 1.00 97.19 82 TRP A C 1
ATOM 625 O O . TRP A 1 82 ? 7.098 -1.861 0.521 1.00 97.19 82 TRP A O 1
ATOM 635 N N . ARG A 1 83 ? 8.387 -0.810 2.040 1.00 97.31 83 ARG A N 1
ATOM 636 C CA . ARG A 1 83 ? 7.433 -0.918 3.143 1.00 97.31 83 ARG A CA 1
ATOM 637 C C . ARG A 1 83 ? 6.396 0.191 3.034 1.00 97.31 83 ARG A C 1
ATOM 639 O O . ARG A 1 83 ? 6.743 1.360 2.901 1.00 97.31 83 ARG A O 1
ATOM 646 N N . ILE A 1 84 ? 5.133 -0.183 3.177 1.00 97.44 84 ILE A N 1
ATOM 647 C CA . ILE A 1 84 ? 4.041 0.750 3.431 1.00 97.44 84 ILE A CA 1
ATOM 648 C C . ILE A 1 84 ? 3.879 0.840 4.945 1.00 97.44 84 ILE A C 1
ATOM 650 O O . ILE A 1 84 ? 3.758 -0.181 5.626 1.00 97.44 84 ILE A O 1
ATOM 654 N N . TRP A 1 85 ? 3.928 2.060 5.470 1.00 96.06 85 TRP A N 1
ATOM 655 C CA . TRP A 1 85 ? 3.715 2.353 6.881 1.00 96.06 85 TRP A CA 1
ATOM 656 C C . TRP A 1 85 ? 2.998 3.690 7.013 1.00 96.06 85 TRP A C 1
ATOM 658 O O . TRP A 1 85 ? 3.620 4.751 7.011 1.00 96.06 85 TRP A O 1
ATOM 668 N N . LEU A 1 86 ? 1.673 3.629 7.069 1.00 95.00 86 LEU A N 1
ATOM 669 C CA . LEU A 1 86 ? 0.812 4.796 6.963 1.00 95.00 86 LEU A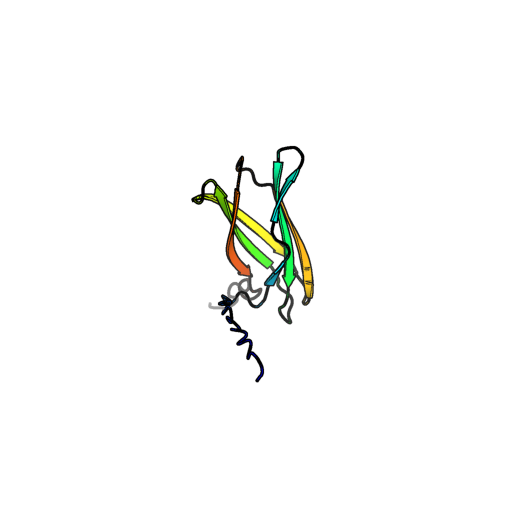 CA 1
ATOM 670 C C . LEU A 1 86 ? -0.013 4.957 8.248 1.00 95.00 86 LEU A C 1
ATOM 672 O O . LEU A 1 86 ? -0.861 4.105 8.523 1.00 95.00 86 LEU A O 1
ATOM 676 N N . PRO A 1 87 ? 0.195 6.022 9.044 1.00 94.75 87 PRO A N 1
ATOM 677 C CA . PRO A 1 87 ? -0.665 6.308 10.185 1.00 94.75 87 PRO A CA 1
ATOM 678 C C . PRO A 1 87 ? -2.073 6.692 9.717 1.00 94.75 87 PRO A C 1
ATOM 680 O O . PRO A 1 87 ? -2.247 7.542 8.847 1.00 94.75 87 PRO A O 1
ATOM 683 N N . ILE A 1 88 ? -3.090 6.091 10.330 1.00 94.00 88 ILE A N 1
ATOM 684 C CA . ILE A 1 88 ? -4.497 6.333 10.014 1.00 94.00 88 ILE A CA 1
ATOM 685 C C . ILE A 1 88 ? -5.108 7.258 11.065 1.00 94.00 88 ILE A C 1
ATOM 687 O O . ILE A 1 88 ? -5.304 6.877 12.217 1.00 94.00 88 ILE A O 1
ATOM 691 N N . ALA A 1 89 ? -5.435 8.489 10.668 1.00 86.31 89 ALA A N 1
ATOM 692 C CA . ALA A 1 89 ? -6.043 9.474 11.568 1.00 86.31 89 ALA A CA 1
ATOM 693 C C . ALA A 1 89 ? -7.469 9.087 12.015 1.00 86.31 89 ALA A C 1
ATOM 695 O O . ALA A 1 89 ? -7.943 9.522 13.067 1.00 86.31 89 ALA A O 1
ATOM 696 N N . THR A 1 90 ? -8.162 8.260 11.229 1.00 84.31 90 THR A N 1
ATOM 697 C CA . THR A 1 90 ? -9.520 7.805 11.528 1.00 84.31 90 THR A CA 1
ATOM 698 C C . THR A 1 90 ? -9.522 6.873 12.735 1.00 84.31 90 THR A C 1
ATOM 700 O O . THR A 1 90 ? -9.085 5.724 12.663 1.00 84.31 90 THR A O 1
ATOM 703 N N . LYS A 1 91 ? -10.073 7.355 13.853 1.00 79.00 91 LYS A N 1
ATOM 704 C CA . LYS A 1 91 ? -10.279 6.536 15.050 1.00 79.00 91 LYS A CA 1
ATOM 705 C C . LYS A 1 91 ? -11.205 5.359 14.741 1.00 79.00 91 LYS A C 1
ATOM 707 O O . LYS A 1 91 ? -12.312 5.565 14.232 1.00 79.00 91 LYS A O 1
ATOM 712 N N . ALA A 1 92 ? -10.771 4.167 15.150 1.00 81.38 92 ALA A N 1
ATOM 713 C CA . ALA A 1 92 ? -11.486 2.908 14.953 1.00 81.38 92 ALA A CA 1
ATOM 714 C C . ALA A 1 92 ? -11.756 2.580 13.472 1.00 81.38 92 ALA A C 1
ATOM 716 O O . ALA A 1 92 ? -12.844 2.127 13.135 1.00 81.38 92 ALA A O 1
ATOM 717 N N . ALA A 1 93 ? -10.787 2.842 12.589 1.00 89.50 93 ALA A N 1
ATOM 718 C CA . ALA A 1 93 ? -10.806 2.245 11.257 1.00 89.50 93 ALA A CA 1
ATOM 719 C C . ALA A 1 93 ? -10.804 0.712 11.376 1.00 89.50 93 ALA A C 1
ATOM 721 O O . ALA A 1 93 ? -10.014 0.155 12.140 1.00 89.50 93 ALA A O 1
ATOM 722 N N . ASP A 1 94 ? -11.685 0.055 10.629 1.00 92.12 94 ASP A N 1
ATOM 723 C CA . ASP A 1 94 ? -11.921 -1.394 10.691 1.00 92.12 94 ASP A CA 1
ATOM 724 C C . ASP A 1 94 ? -11.599 -2.111 9.373 1.00 92.12 94 ASP A C 1
ATOM 726 O O . ASP A 1 94 ? -11.586 -3.340 9.312 1.00 92.12 94 ASP A O 1
ATOM 730 N N . GLY A 1 95 ? -11.281 -1.354 8.324 1.00 94.50 95 GLY A N 1
ATOM 731 C CA . GLY A 1 95 ? -10.922 -1.905 7.031 1.00 94.50 95 GLY A CA 1
ATOM 732 C C . GLY A 1 95 ? -10.225 -0.902 6.126 1.00 94.50 95 GLY A C 1
ATOM 733 O O . GLY A 1 95 ? -10.114 0.292 6.414 1.00 94.50 95 GLY A O 1
ATOM 734 N N . PHE A 1 96 ? -9.750 -1.404 4.995 1.00 96.38 96 PHE A N 1
ATOM 735 C CA . PHE A 1 96 ? -9.198 -0.595 3.921 1.00 96.38 96 PHE A CA 1
ATOM 736 C C . PHE A 1 96 ? -9.484 -1.259 2.574 1.00 96.38 96 PHE A C 1
ATOM 738 O O . PHE A 1 96 ? -9.725 -2.465 2.492 1.00 96.38 96 PHE A O 1
ATOM 745 N N . ARG A 1 97 ? -9.421 -0.468 1.509 1.00 95.50 97 ARG A N 1
ATOM 746 C CA . ARG A 1 97 ? -9.455 -0.931 0.123 1.00 95.50 97 ARG A CA 1
ATOM 747 C C . ARG A 1 97 ? -8.406 -0.174 -0.678 1.00 95.50 97 ARG A C 1
ATOM 749 O O . ARG A 1 97 ? -8.152 0.997 -0.416 1.00 95.50 97 ARG A O 1
ATOM 756 N N . VAL A 1 98 ? -7.806 -0.846 -1.653 1.00 95.31 98 VAL A N 1
ATOM 757 C CA . VAL A 1 98 ? -6.963 -0.203 -2.665 1.00 95.31 98 VAL A CA 1
ATOM 758 C C . VAL A 1 98 ? -7.880 0.314 -3.762 1.00 95.31 98 VAL A C 1
ATOM 760 O O . VAL A 1 98 ? -8.551 -0.479 -4.420 1.00 95.31 98 VAL A O 1
ATOM 763 N N . ASP A 1 99 ? -7.917 1.626 -3.945 1.00 93.00 99 ASP A N 1
ATOM 764 C CA . ASP A 1 99 ? -8.755 2.253 -4.967 1.00 93.00 99 ASP A CA 1
ATOM 765 C C . ASP A 1 99 ? -7.998 2.397 -6.288 1.00 93.00 99 ASP A C 1
ATOM 767 O O . ASP A 1 99 ? -8.568 2.185 -7.359 1.00 93.00 99 ASP A O 1
ATOM 771 N N . ARG A 1 100 ? -6.702 2.730 -6.226 1.00 92.88 100 ARG A N 1
ATOM 772 C CA . ARG A 1 100 ? -5.878 2.938 -7.419 1.00 92.88 100 ARG A CA 1
ATOM 773 C C . ARG A 1 100 ? -4.409 2.651 -7.146 1.00 92.88 100 ARG A C 1
ATOM 775 O O . ARG A 1 100 ? -3.882 3.009 -6.100 1.00 92.88 100 ARG A O 1
ATOM 782 N N . ILE A 1 101 ? -3.738 2.076 -8.139 1.00 93.50 101 ILE A N 1
ATOM 783 C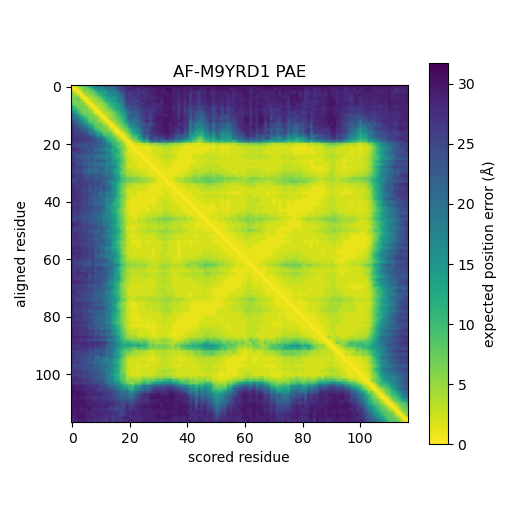 CA . ILE A 1 101 ? -2.278 2.066 -8.237 1.00 93.50 101 ILE A CA 1
ATOM 784 C C . ILE A 1 101 ? -1.922 2.790 -9.532 1.00 93.50 101 ILE A C 1
ATOM 786 O O . ILE A 1 101 ? -2.382 2.404 -10.605 1.00 93.50 101 ILE A O 1
ATOM 790 N N . GLY A 1 102 ? -1.161 3.873 -9.425 1.00 89.31 102 GLY A N 1
ATOM 791 C CA . GLY A 1 102 ? -0.757 4.714 -10.545 1.00 89.31 102 GLY A CA 1
ATOM 792 C C . GLY A 1 102 ? 0.753 4.890 -10.603 1.00 89.31 102 GLY A C 1
ATOM 793 O O . GLY A 1 102 ? 1.455 4.679 -9.618 1.00 89.31 102 GLY A O 1
ATOM 794 N N . MET A 1 103 ? 1.247 5.308 -11.762 1.00 86.69 103 MET A N 1
ATOM 795 C CA . MET A 1 103 ? 2.653 5.636 -11.962 1.00 86.69 103 MET A CA 1
ATOM 796 C C . MET A 1 103 ? 2.788 6.867 -12.851 1.00 86.69 103 MET A C 1
ATOM 798 O O . MET A 1 103 ? 2.007 7.039 -13.791 1.00 86.69 103 MET A O 1
ATOM 802 N N . THR A 1 104 ? 3.786 7.705 -12.588 1.00 77.25 104 THR A N 1
ATOM 803 C CA . THR A 1 104 ? 4.142 8.777 -13.523 1.00 77.25 104 THR A CA 1
ATOM 804 C C . THR A 1 104 ? 5.119 8.216 -14.545 1.00 77.25 104 THR A C 1
ATOM 806 O O . THR A 1 104 ? 6.198 7.743 -14.188 1.00 77.25 104 THR A O 1
ATOM 809 N N . SER A 1 105 ? 4.757 8.270 -15.828 1.00 55.34 105 SER A N 1
ATOM 810 C CA . SER A 1 105 ? 5.735 8.036 -16.892 1.00 55.34 105 SER A C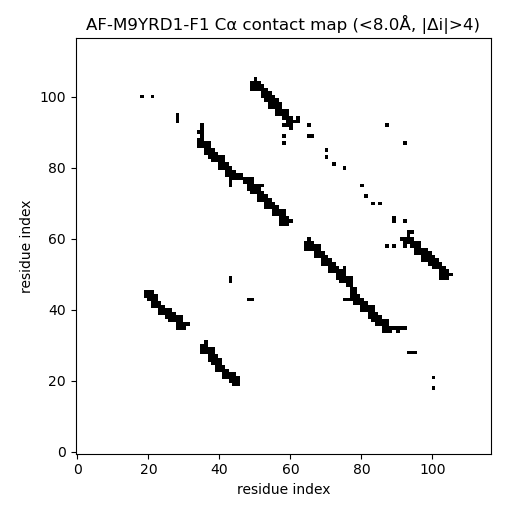A 1
ATOM 811 C C . SER A 1 105 ? 6.687 9.234 -16.987 1.00 55.34 105 SER A C 1
ATOM 813 O O . SER A 1 105 ? 6.224 10.375 -16.923 1.00 55.34 105 SER A O 1
ATOM 815 N N . PRO A 1 106 ? 7.997 9.018 -17.200 1.00 50.00 106 PRO A N 1
ATOM 816 C CA . PRO A 1 106 ? 8.956 10.114 -17.324 1.00 50.00 106 PRO A CA 1
ATOM 817 C C . PRO A 1 106 ? 8.770 10.929 -18.621 1.00 50.00 106 PRO A C 1
ATOM 819 O O . PRO A 1 106 ? 9.328 12.011 -18.763 1.00 50.00 106 PRO A O 1
ATOM 822 N N . SER A 1 107 ? 7.950 10.454 -19.564 1.00 44.00 107 SER A N 1
ATOM 823 C CA . SER A 1 107 ? 7.723 11.057 -20.883 1.00 44.00 107 SER A CA 1
ATOM 824 C C . SER A 1 107 ? 6.817 12.299 -20.907 1.00 44.00 107 SER A C 1
ATOM 826 O O . SER A 1 107 ? 6.611 12.853 -21.981 1.00 44.00 107 SER A O 1
ATOM 828 N N . LEU A 1 108 ? 6.292 12.772 -19.769 1.00 45.19 108 LEU A N 1
ATOM 829 C CA . LEU A 1 108 ? 5.424 13.965 -19.716 1.00 45.19 108 LEU A CA 1
ATOM 830 C C . LEU A 1 108 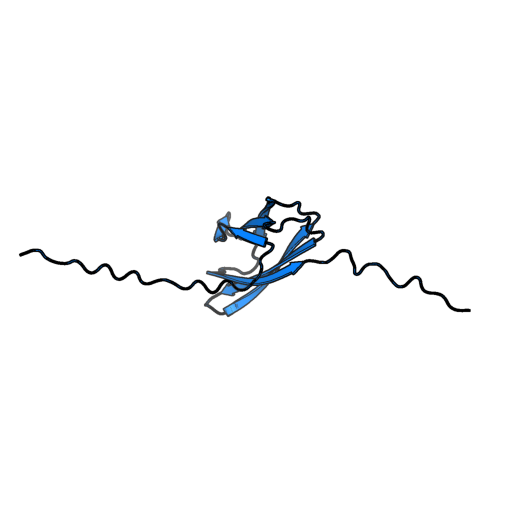? 6.118 15.243 -19.215 1.00 45.19 108 LEU A C 1
ATOM 832 O O . LEU A 1 108 ? 5.456 16.259 -19.027 1.00 45.19 108 LEU A O 1
ATOM 836 N N . LEU A 1 109 ? 7.445 15.228 -19.046 1.00 48.69 109 LEU A N 1
ATOM 837 C CA . LEU A 1 109 ? 8.230 16.430 -18.719 1.00 48.69 109 LEU A CA 1
ATOM 838 C C . LEU A 1 109 ? 8.989 17.026 -19.916 1.00 48.69 109 LEU A C 1
ATOM 840 O O . LEU A 1 109 ? 9.835 17.896 -19.729 1.00 48.69 109 LEU A O 1
ATOM 844 N N . VAL A 1 110 ? 8.671 16.622 -21.150 1.00 44.88 110 VAL A N 1
ATOM 845 C CA . VAL A 1 110 ? 9.118 17.354 -22.345 1.00 44.88 110 VAL A CA 1
ATOM 846 C C . VAL A 1 110 ? 8.015 18.329 -22.741 1.00 44.88 110 VAL A C 1
ATOM 848 O O . VAL A 1 110 ? 7.188 18.059 -23.609 1.00 44.88 110 VAL A O 1
ATOM 851 N N . GLY A 1 111 ? 7.998 19.471 -22.054 1.00 44.81 111 GLY A N 1
ATOM 852 C CA . GLY A 1 111 ? 7.370 20.679 -22.570 1.00 44.81 111 GLY A CA 1
ATOM 853 C C . GLY A 1 111 ? 8.084 21.089 -23.855 1.00 44.81 111 GLY A C 1
ATOM 854 O O . GLY A 1 111 ? 9.179 21.641 -23.817 1.00 44.81 111 GLY A O 1
ATOM 855 N N . ASP A 1 112 ? 7.477 20.696 -24.968 1.00 44.47 112 ASP A N 1
ATOM 856 C CA . ASP A 1 112 ? 7.503 21.296 -26.301 1.00 44.47 112 ASP A CA 1
ATOM 857 C C . ASP A 1 112 ? 8.641 22.300 -26.575 1.00 44.47 112 ASP A C 1
ATOM 859 O O . ASP A 1 112 ? 8.521 23.508 -26.377 1.00 44.47 112 ASP A O 1
ATOM 863 N N . SER A 1 113 ? 9.767 21.792 -27.075 1.00 48.97 113 SER A N 1
ATOM 864 C CA . SER A 1 113 ? 10.757 22.605 -27.783 1.00 48.97 113 SER A CA 1
ATOM 865 C C . SER A 1 113 ? 10.508 22.484 -29.284 1.00 48.97 113 SER A C 1
ATOM 867 O O . SER A 1 113 ? 11.265 21.817 -29.985 1.00 48.97 113 SER A O 1
ATOM 869 N N . THR A 1 114 ? 9.450 23.131 -29.785 1.00 45.69 114 THR A N 1
ATOM 870 C CA . THR A 1 114 ? 9.218 23.266 -31.231 1.00 45.69 114 THR A CA 1
ATOM 871 C C . THR A 1 114 ? 8.805 24.694 -31.606 1.00 45.69 114 THR A C 1
ATOM 873 O O . THR A 1 114 ? 7.641 25.067 -31.614 1.00 45.69 114 THR A O 1
ATOM 876 N N . THR A 1 115 ? 9.826 25.498 -31.909 1.00 45.38 115 THR A N 1
ATOM 877 C CA . THR A 1 115 ? 9.923 26.521 -32.969 1.00 45.38 115 THR A CA 1
ATOM 878 C C . THR A 1 115 ? 8.630 27.074 -33.599 1.00 45.38 115 THR A C 1
ATOM 880 O O . THR A 1 115 ? 7.929 26.339 -34.290 1.00 45.38 115 THR A O 1
ATOM 883 N N . LYS A 1 116 ? 8.474 28.415 -33.617 1.00 41.88 116 LYS A N 1
ATOM 884 C CA . LYS A 1 116 ? 8.407 29.206 -34.875 1.00 41.88 116 LYS A CA 1
ATOM 885 C C . LYS A 1 116 ? 8.360 30.735 -34.675 1.00 41.88 116 LYS A C 1
ATOM 887 O O . LYS A 1 116 ? 7.406 31.244 -34.104 1.00 41.88 116 LYS A O 1
ATOM 892 N N . ARG A 1 117 ? 9.309 31.373 -35.379 1.00 43.50 117 ARG A N 1
ATOM 893 C CA . ARG A 1 117 ? 9.409 32.760 -35.885 1.00 43.50 117 ARG A CA 1
ATOM 894 C C . ARG A 1 117 ? 9.750 33.879 -34.911 1.00 43.50 117 ARG A C 1
ATOM 896 O O . ARG A 1 117 ? 8.929 34.186 -34.031 1.00 43.50 117 ARG A O 1
#